Protein AF-A0A9E1ZV40-F1 (afdb_monomer_lite)

Sequence (180 aa):
MAENSFGKFLGELINRKRKSLGLTQLQLAEDAYGNSNKVRRISELENGIVANPYPKTIDPIIVTLGISEEELSECAVLSASKPDASLDRAYREAKHLIEEIAKQFEHSHPDASLNEFDEFLRSKASEWLELKKRISELDSIEGTVVELHTSANDALADGDFDQVDALLLQAEELQQEKR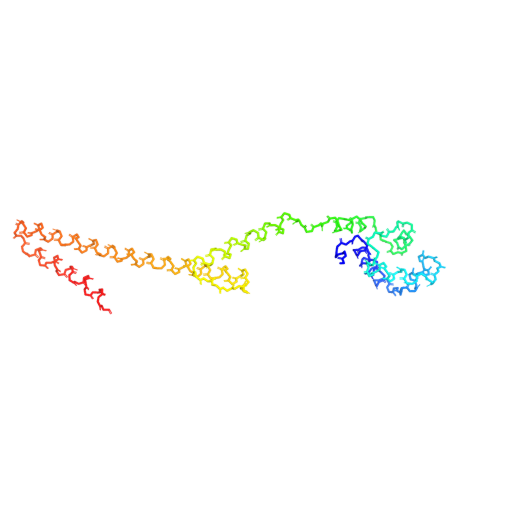T

Radius of gyration: 38.31 Å; chains: 1; bounding box: 73×32×99 Å

Secondary structure (DSSP, 8-state):
--TT-HHHHHHHHHHHHHHHTT--HHHHHHHHHS-GGGHHHHHHHHTT-SSS--HHHHHHHHHHHT--HHHHHHHHHHHH----HHHHHHHHHHHHHHHHHHHHTT---TT--HHHHHHHHHHHHHHHHHHHHHHHHHHHHHHHHHHHHHHHHHHHHHT-HHHHHHHHHHHHHHHHHTT-

pLDDT: mean 79.87, std 8.88, range [41.03, 92.38]

Foldseek 3Di:
DLPQALLQLQLCVLVVLCVVVVHDLQRLCCQLPVDSVCSVVNVCSNNSVPRDDDCVVCVSSCVSSVPDPVSSVVSVVRSVPDPPVVVVVVVVVVVVVLVVVCVVVVNPDPPDDPVNSVVVVVVVVVVVVVVVVVVVVVVVLVVLLVVLVVVLVVCVVVVNVVSNVVSVVVSVVSVVVVVD

Structure (mmCIF, N/CA/C/O backbone):
data_AF-A0A9E1ZV40-F1
#
_entry.id   AF-A0A9E1ZV40-F1
#
loop_
_atom_site.group_PDB
_atom_site.id
_atom_site.type_symbol
_atom_site.label_atom_id
_atom_site.label_alt_id
_atom_site.label_comp_id
_atom_site.label_asym_id
_atom_site.label_entity_id
_atom_site.label_seq_id
_atom_site.pdbx_PDB_ins_code
_atom_site.Cartn_x
_atom_site.Cartn_y
_atom_site.Cartn_z
_atom_site.occupancy
_atom_site.B_iso_or_equiv
_atom_site.auth_seq_id
_atom_site.auth_comp_id
_atom_site.auth_asym_id
_atom_site.auth_atom_id
_atom_site.pdbx_PDB_model_num
ATOM 1 N N . MET A 1 1 ? 7.138 12.626 -20.217 1.00 41.03 1 MET A N 1
ATOM 2 C CA . MET A 1 1 ? 8.100 11.736 -20.904 1.00 41.03 1 MET A CA 1
ATOM 3 C C . MET A 1 1 ? 7.441 10.372 -21.022 1.00 41.03 1 MET A C 1
ATOM 5 O O . MET A 1 1 ? 6.717 10.018 -20.104 1.00 41.03 1 MET A O 1
ATOM 9 N N . ALA A 1 2 ? 7.570 9.664 -22.145 1.00 44.91 2 ALA A N 1
ATOM 10 C CA . ALA A 1 2 ? 6.935 8.353 -22.309 1.00 44.91 2 ALA A CA 1
ATOM 11 C C . ALA A 1 2 ? 7.685 7.321 -21.448 1.00 44.91 2 ALA A C 1
ATOM 13 O O . ALA A 1 2 ? 8.642 6.708 -21.913 1.00 44.91 2 ALA A O 1
ATOM 14 N N . GLU A 1 3 ? 7.308 7.207 -20.171 1.00 57.09 3 GLU A N 1
ATOM 15 C CA . GLU A 1 3 ? 8.077 6.473 -19.156 1.00 57.09 3 GLU A CA 1
ATOM 16 C C . GLU A 1 3 ? 8.239 4.980 -19.463 1.00 57.09 3 GLU A C 1
ATOM 18 O O . GLU A 1 3 ? 9.267 4.425 -19.085 1.00 57.09 3 GLU A O 1
ATOM 23 N N . ASN A 1 4 ? 7.326 4.379 -20.237 1.00 68.69 4 ASN A N 1
ATOM 24 C CA . ASN A 1 4 ? 7.334 2.961 -20.617 1.00 68.69 4 ASN A CA 1
ATOM 25 C C . ASN A 1 4 ? 7.066 2.785 -22.127 1.00 68.69 4 ASN A C 1
ATOM 27 O O . ASN A 1 4 ? 6.038 2.248 -22.527 1.00 68.69 4 ASN A O 1
ATOM 31 N N . SER A 1 5 ? 7.945 3.302 -22.991 1.00 79.12 5 SER A N 1
ATOM 32 C CA . SER A 1 5 ? 7.832 3.095 -24.447 1.00 79.12 5 SER A CA 1
ATOM 33 C C . SER A 1 5 ? 8.674 1.913 -24.928 1.00 79.12 5 SER A C 1
ATOM 35 O O . SER A 1 5 ? 9.698 1.588 -24.327 1.00 79.12 5 SER A O 1
ATOM 37 N N . PHE A 1 6 ? 8.276 1.299 -26.047 1.00 82.75 6 PHE A N 1
ATOM 38 C CA . PHE A 1 6 ? 9.027 0.212 -26.688 1.00 82.75 6 PHE A CA 1
ATOM 39 C C . PHE A 1 6 ? 10.486 0.601 -26.944 1.00 82.75 6 PHE A C 1
ATOM 41 O O . PHE A 1 6 ? 11.398 -0.161 -26.640 1.00 82.75 6 PHE A O 1
ATOM 48 N N . GLY A 1 7 ? 10.718 1.828 -27.412 1.00 83.12 7 GLY A N 1
ATOM 49 C CA . GLY A 1 7 ? 12.062 2.345 -27.639 1.00 83.12 7 GLY A CA 1
ATOM 50 C C . GLY A 1 7 ? 12.926 2.460 -26.384 1.00 83.12 7 GLY A C 1
ATOM 51 O O . GLY A 1 7 ? 14.139 2.321 -26.490 1.00 83.12 7 GLY A O 1
ATOM 52 N N . LYS A 1 8 ? 12.335 2.650 -25.196 1.00 84.81 8 LYS A N 1
ATOM 53 C CA . LYS A 1 8 ? 13.079 2.654 -23.928 1.00 84.81 8 LYS A CA 1
ATOM 54 C C . LYS A 1 8 ? 13.539 1.247 -23.550 1.00 84.81 8 LYS A C 1
ATOM 56 O O . LYS A 1 8 ? 14.726 1.053 -23.310 1.00 84.81 8 LYS A O 1
ATOM 61 N N . PHE A 1 9 ? 12.636 0.265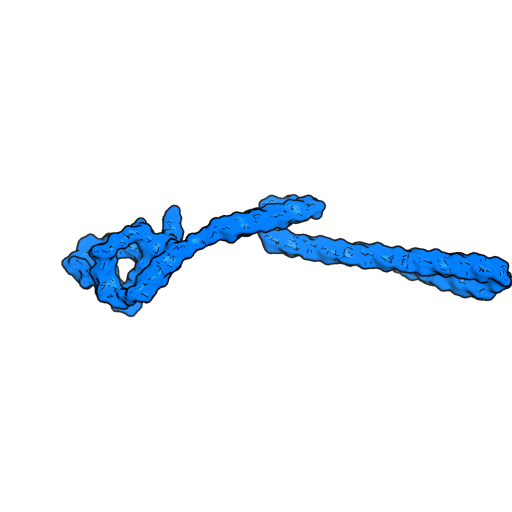 -23.576 1.00 84.38 9 PHE A N 1
ATOM 62 C CA . PHE A 1 9 ? 12.985 -1.132 -23.288 1.00 84.38 9 PHE A CA 1
ATOM 63 C C . PHE A 1 9 ? 13.985 -1.695 -24.304 1.00 84.38 9 PHE A C 1
ATOM 65 O O . PHE A 1 9 ? 14.976 -2.318 -23.922 1.00 84.38 9 PHE A O 1
ATOM 72 N N . LEU A 1 10 ? 13.786 -1.395 -25.591 1.00 87.31 10 LEU A N 1
ATOM 73 C CA . LEU A 1 10 ? 14.727 -1.764 -26.643 1.00 87.31 10 LEU A CA 1
ATOM 74 C C . LEU A 1 10 ? 16.087 -1.070 -26.455 1.00 87.31 10 LEU A C 1
ATOM 76 O O . LEU A 1 10 ? 17.128 -1.704 -26.600 1.00 87.31 10 LEU A O 1
ATOM 80 N N . GLY A 1 11 ? 16.093 0.214 -26.094 1.00 88.31 11 GLY A N 1
ATOM 81 C CA . GLY A 1 11 ? 17.307 0.974 -25.797 1.00 88.31 11 GLY A CA 1
ATOM 82 C C . GLY A 1 11 ? 18.119 0.393 -24.643 1.00 88.31 11 GLY A C 1
ATOM 83 O O . GLY A 1 11 ? 19.336 0.221 -24.751 1.00 88.31 11 GLY A O 1
ATOM 84 N N . GLU A 1 12 ? 17.443 0.025 -23.557 1.00 89.62 12 GLU A N 1
ATOM 85 C CA . GLU A 1 12 ? 18.056 -0.636 -22.406 1.00 89.62 12 GLU A CA 1
ATOM 86 C C . GLU A 1 12 ? 18.640 -2.002 -22.783 1.00 89.62 12 GLU A C 1
ATOM 88 O O . GLU A 1 12 ? 19.756 -2.324 -22.365 1.00 89.62 12 GLU A O 1
ATOM 93 N N . LEU A 1 13 ? 17.931 -2.789 -23.600 1.00 89.19 13 LEU A N 1
ATOM 94 C CA . LEU A 1 13 ? 18.412 -4.076 -24.104 1.00 89.19 13 LEU A CA 1
ATOM 95 C C . LEU A 1 13 ? 19.675 -3.913 -24.965 1.00 89.19 13 LEU A C 1
ATOM 97 O O . LEU A 1 13 ? 20.670 -4.601 -24.725 1.00 89.19 13 LEU A O 1
ATOM 101 N N . ILE A 1 14 ? 19.666 -2.960 -25.903 1.00 89.56 14 ILE A N 1
ATOM 102 C CA . ILE A 1 14 ? 20.812 -2.620 -26.764 1.00 89.56 14 ILE A CA 1
ATOM 103 C C . ILE A 1 14 ? 22.026 -2.238 -25.912 1.00 89.56 14 ILE A C 1
ATOM 105 O O . ILE A 1 14 ? 23.111 -2.785 -26.106 1.00 89.56 14 ILE A O 1
ATOM 109 N N . ASN A 1 15 ? 21.847 -1.355 -24.926 1.00 91.00 15 ASN A N 1
ATOM 110 C CA . ASN A 1 15 ? 22.924 -0.917 -24.035 1.00 91.00 15 ASN A CA 1
ATOM 111 C C . ASN A 1 15 ? 23.518 -2.097 -23.249 1.00 91.00 15 ASN A C 1
ATOM 113 O O . ASN A 1 15 ? 24.739 -2.250 -23.160 1.00 91.00 15 ASN A O 1
ATOM 117 N N . ARG A 1 16 ? 22.659 -2.972 -22.715 1.00 89.88 16 ARG A N 1
ATOM 118 C CA . ARG A 1 16 ? 23.069 -4.150 -21.940 1.00 89.88 16 ARG A CA 1
ATOM 119 C C . ARG A 1 16 ? 23.876 -5.129 -22.794 1.00 89.88 16 ARG A C 1
ATOM 121 O O . ARG A 1 16 ? 24.971 -5.518 -22.389 1.00 89.88 16 ARG A O 1
ATOM 128 N N . LYS A 1 17 ? 23.382 -5.467 -23.989 1.00 88.81 17 LYS A N 1
ATOM 129 C CA . LYS A 1 17 ? 24.054 -6.370 -24.941 1.00 88.81 17 LYS A CA 1
ATOM 130 C C . LYS A 1 17 ? 25.371 -5.776 -25.429 1.00 88.81 17 LYS A C 1
ATOM 132 O O . LYS A 1 17 ? 26.404 -6.439 -25.347 1.00 88.81 17 LYS A O 1
ATOM 137 N N . ARG A 1 18 ? 25.384 -4.499 -25.818 1.00 92.38 18 ARG A N 1
ATOM 138 C CA . ARG A 1 18 ? 26.606 -3.795 -26.225 1.00 92.38 18 ARG A CA 1
ATOM 139 C C . ARG A 1 18 ? 27.673 -3.836 -25.127 1.00 92.38 18 ARG A C 1
ATOM 141 O O . ARG A 1 18 ? 28.819 -4.179 -25.406 1.00 92.38 18 ARG A O 1
ATOM 148 N N . LYS A 1 19 ? 27.302 -3.525 -23.879 1.00 90.56 19 LYS A N 1
ATOM 149 C CA . LYS A 1 19 ? 28.218 -3.596 -22.728 1.00 90.56 19 LYS A CA 1
ATOM 150 C C . LYS A 1 19 ? 28.714 -5.015 -22.465 1.00 90.56 19 LYS A C 1
ATOM 152 O O . LYS A 1 19 ? 29.893 -5.177 -22.173 1.00 90.56 19 LYS A O 1
ATOM 157 N N . SER A 1 20 ? 27.855 -6.027 -22.601 1.00 88.88 20 SER A N 1
ATOM 158 C CA . SER A 1 20 ? 28.251 -7.431 -22.419 1.00 88.88 20 SER A CA 1
ATOM 159 C C . SER A 1 20 ? 29.268 -7.909 -23.460 1.00 88.88 20 SER A C 1
ATOM 161 O O . SER A 1 20 ? 30.144 -8.701 -23.135 1.00 88.88 20 SER A O 1
ATOM 163 N N . LEU A 1 21 ? 29.202 -7.367 -24.679 1.00 86.88 21 LEU A N 1
ATOM 164 C CA . LEU A 1 21 ? 30.157 -7.627 -25.758 1.00 86.88 21 LEU A CA 1
ATOM 165 C C . LEU A 1 21 ? 31.400 -6.718 -25.696 1.00 86.88 21 LEU A C 1
ATOM 167 O O . LEU A 1 21 ? 32.285 -6.835 -26.536 1.00 86.88 21 LEU A O 1
ATOM 171 N N . GLY A 1 22 ? 31.476 -5.797 -24.725 1.00 88.81 22 GLY A N 1
ATOM 172 C CA . GLY A 1 22 ? 32.594 -4.859 -24.577 1.00 88.81 22 GLY A CA 1
ATOM 173 C C . GLY A 1 22 ? 32.681 -3.791 -25.674 1.00 88.81 22 GLY A C 1
ATOM 174 O O . GLY A 1 22 ? 33.715 -3.142 -25.815 1.00 88.81 22 GLY A O 1
ATOM 175 N N . LEU A 1 23 ? 31.612 -3.591 -26.447 1.00 89.69 23 LEU A N 1
ATOM 176 C CA . LEU A 1 23 ? 31.600 -2.685 -27.591 1.00 89.69 23 LEU A CA 1
ATOM 177 C C . LEU A 1 23 ? 31.363 -1.232 -27.157 1.00 89.69 23 LEU A C 1
ATOM 179 O O . LEU A 1 23 ? 30.530 -0.920 -26.296 1.00 89.69 23 LEU A O 1
ATOM 183 N N . THR A 1 24 ? 32.054 -0.299 -27.801 1.00 90.88 24 THR A N 1
ATOM 184 C CA . THR A 1 24 ? 31.741 1.133 -27.695 1.00 90.88 24 THR A CA 1
ATOM 185 C C . THR A 1 24 ? 30.569 1.502 -28.609 1.00 90.88 24 THR A C 1
ATOM 187 O O . THR A 1 24 ? 30.252 0.789 -29.559 1.00 90.88 24 THR A O 1
ATOM 190 N N . GLN A 1 25 ? 29.905 2.635 -28.349 1.00 88.88 25 GLN A N 1
ATOM 191 C CA . GLN A 1 25 ? 28.847 3.132 -29.245 1.00 88.88 25 GLN A CA 1
ATOM 192 C C . GLN A 1 25 ? 29.378 3.434 -30.658 1.00 88.88 25 GLN A C 1
ATOM 194 O O . GLN A 1 25 ? 28.627 3.343 -31.622 1.00 88.88 25 GLN A O 1
ATOM 199 N N . LEU A 1 26 ? 30.664 3.780 -30.782 1.00 90.25 26 LEU A N 1
ATOM 200 C CA . LEU A 1 26 ? 31.322 4.004 -32.068 1.00 90.25 26 LEU A CA 1
ATOM 201 C C . LEU A 1 26 ? 31.522 2.698 -32.835 1.00 90.25 26 LEU A C 1
ATOM 203 O O . LEU A 1 26 ? 31.116 2.622 -33.988 1.00 90.25 26 LEU A O 1
ATOM 207 N N . GLN A 1 27 ? 32.034 1.663 -32.171 1.00 87.56 27 GLN A N 1
ATOM 208 C CA . GLN A 1 27 ? 32.183 0.336 -32.775 1.00 87.56 27 GLN A CA 1
ATOM 209 C C . GLN A 1 27 ? 30.832 -0.245 -33.185 1.00 87.56 27 GLN A C 1
ATOM 211 O O . GLN A 1 27 ? 30.679 -0.674 -34.316 1.00 87.56 27 GLN A O 1
ATOM 216 N N . LEU A 1 28 ? 29.803 -0.139 -32.337 1.00 89.06 28 LEU A N 1
ATOM 217 C CA . LEU A 1 28 ? 28.462 -0.587 -32.718 1.00 89.06 28 LEU A CA 1
ATOM 218 C C . LEU A 1 28 ? 27.903 0.197 -33.924 1.00 89.06 28 LEU A C 1
ATO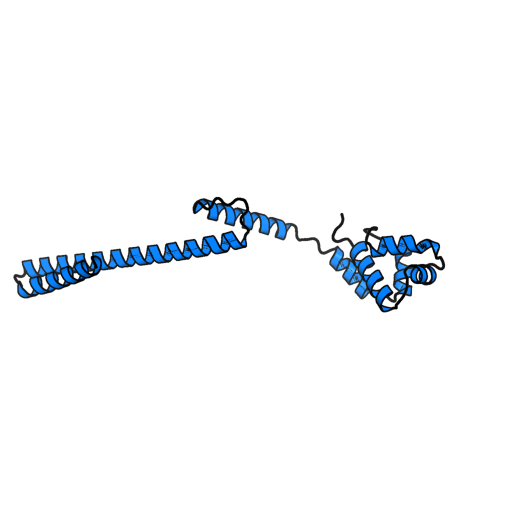M 220 O O . LEU A 1 28 ? 27.169 -0.368 -34.729 1.00 89.06 28 LEU A O 1
ATOM 224 N N . ALA A 1 29 ? 28.236 1.486 -34.083 1.00 89.31 29 ALA A N 1
ATOM 225 C CA . ALA A 1 29 ? 27.818 2.268 -35.253 1.00 89.31 29 ALA A CA 1
ATOM 226 C C . ALA A 1 29 ? 28.507 1.800 -36.540 1.00 89.31 29 ALA A C 1
ATOM 228 O O . ALA A 1 29 ? 27.875 1.745 -37.598 1.00 89.31 29 ALA A O 1
ATOM 229 N N . GLU A 1 30 ? 29.792 1.478 -36.448 1.00 90.00 30 GLU A N 1
ATOM 230 C CA . GLU A 1 30 ? 30.582 0.942 -37.553 1.00 90.00 30 GLU A CA 1
ATOM 231 C C . GLU A 1 30 ? 30.128 -0.475 -37.917 1.00 90.00 30 GLU A C 1
ATOM 233 O O . GLU A 1 30 ? 29.845 -0.730 -39.083 1.00 90.00 30 GLU A O 1
ATOM 238 N N . ASP A 1 31 ? 29.932 -1.347 -36.931 1.00 87.44 31 ASP A N 1
ATOM 239 C CA . ASP A 1 31 ? 29.552 -2.746 -37.138 1.00 87.44 31 ASP A CA 1
ATOM 240 C C . ASP A 1 31 ? 28.108 -2.899 -37.639 1.00 87.44 31 ASP A C 1
ATOM 242 O O . ASP A 1 31 ? 27.830 -3.758 -38.473 1.00 87.44 31 ASP A O 1
ATOM 246 N N . ALA A 1 32 ? 27.175 -2.066 -37.159 1.00 87.75 32 ALA A N 1
ATOM 247 C CA . ALA A 1 32 ? 25.766 -2.151 -37.551 1.00 87.75 32 ALA A CA 1
ATOM 248 C C . ALA A 1 32 ? 25.441 -1.368 -38.831 1.00 87.75 32 ALA A C 1
ATOM 250 O O . ALA A 1 32 ? 24.611 -1.799 -39.625 1.00 87.75 32 ALA A O 1
ATOM 251 N N . TYR A 1 33 ? 26.056 -0.201 -39.050 1.00 86.81 33 TYR A N 1
ATOM 252 C CA . TYR A 1 33 ? 25.690 0.684 -40.167 1.00 86.81 33 TYR A CA 1
ATOM 253 C C . TYR A 1 33 ? 26.813 0.925 -41.176 1.00 86.81 33 TYR A C 1
ATOM 255 O O . TYR A 1 33 ? 26.587 1.638 -42.157 1.00 86.81 33 TYR A O 1
ATOM 263 N N . GLY A 1 34 ? 28.025 0.421 -40.932 1.00 85.56 34 GLY A N 1
ATOM 264 C CA . GLY A 1 34 ? 29.206 0.755 -41.733 1.00 85.56 34 GLY A CA 1
ATOM 265 C C . GLY A 1 34 ? 29.564 2.243 -41.681 1.00 85.56 34 GLY A C 1
ATOM 266 O O . GLY A 1 34 ? 30.224 2.747 -42.588 1.00 85.56 34 GLY A O 1
ATOM 267 N N . ASN A 1 35 ? 29.063 2.989 -40.686 1.00 85.94 35 ASN A N 1
ATOM 268 C CA . ASN A 1 35 ? 29.179 4.445 -40.648 1.00 85.94 35 ASN A CA 1
ATOM 269 C C . ASN A 1 35 ? 29.266 4.981 -39.214 1.00 85.94 35 ASN A C 1
ATOM 271 O O . ASN A 1 35 ? 28.264 5.081 -38.499 1.00 85.94 35 ASN A O 1
ATOM 275 N N . SER A 1 36 ? 30.458 5.444 -38.842 1.00 84.69 36 SER A N 1
ATOM 276 C CA . SER A 1 36 ? 30.760 6.039 -37.537 1.00 84.69 36 SER A CA 1
ATOM 277 C C . SER A 1 36 ? 29.953 7.306 -37.227 1.00 84.69 36 SER A C 1
ATOM 279 O O . SER A 1 36 ? 29.726 7.628 -36.063 1.00 84.69 36 SER A O 1
ATOM 281 N N . ASN A 1 37 ? 29.385 7.992 -38.225 1.00 85.12 37 ASN A N 1
ATOM 282 C CA . ASN A 1 37 ? 28.526 9.161 -37.990 1.00 85.12 37 ASN A CA 1
ATOM 283 C C . ASN A 1 37 ? 27.178 8.808 -37.326 1.00 85.12 37 ASN A C 1
ATOM 285 O O . ASN A 1 37 ? 26.413 9.701 -36.955 1.00 85.12 37 ASN A O 1
ATOM 289 N N . LYS A 1 38 ? 26.853 7.516 -37.168 1.00 85.31 38 LYS A N 1
ATOM 290 C CA . LYS A 1 38 ? 25.616 7.044 -36.525 1.00 85.31 38 LYS A CA 1
ATOM 291 C C . LYS A 1 38 ? 25.729 6.857 -35.007 1.00 85.31 38 LYS A C 1
ATOM 293 O O . LYS A 1 38 ? 24.732 6.492 -34.390 1.00 85.31 38 LYS A O 1
ATOM 298 N N . VAL A 1 39 ? 26.856 7.201 -34.373 1.00 88.50 39 VAL A N 1
ATOM 299 C CA . VAL A 1 39 ? 27.025 7.134 -32.900 1.00 88.50 39 VAL A CA 1
ATOM 300 C C . VAL A 1 39 ? 25.902 7.864 -32.156 1.00 88.50 39 VAL A C 1
ATOM 302 O O . VAL A 1 39 ? 25.313 7.326 -31.219 1.00 88.50 39 VAL A O 1
ATOM 305 N N . ARG A 1 40 ? 25.541 9.075 -32.607 1.00 88.25 40 ARG A N 1
ATOM 306 C CA . ARG A 1 40 ? 24.447 9.855 -32.004 1.00 88.25 40 ARG A CA 1
ATOM 307 C C . ARG A 1 40 ? 23.122 9.092 -32.026 1.00 88.25 40 ARG A C 1
ATOM 309 O O . ARG A 1 40 ? 22.380 9.134 -31.053 1.00 88.25 40 ARG A O 1
ATOM 316 N N . ARG A 1 41 ? 22.847 8.368 -33.112 1.00 86.31 41 ARG A N 1
ATOM 317 C CA . ARG A 1 41 ? 21.624 7.576 -33.273 1.00 86.31 41 ARG A CA 1
ATOM 318 C C . ARG A 1 41 ? 21.576 6.415 -32.284 1.00 86.31 41 ARG A C 1
ATOM 320 O O . ARG A 1 41 ? 20.519 6.152 -31.730 1.00 86.31 41 ARG A O 1
ATOM 327 N N . ILE A 1 42 ? 22.708 5.755 -32.043 1.00 87.44 42 ILE A N 1
ATOM 328 C CA . ILE A 1 42 ? 22.810 4.703 -31.024 1.00 87.44 42 ILE A CA 1
ATOM 329 C C . ILE A 1 42 ? 22.542 5.284 -29.642 1.00 87.44 42 ILE A C 1
ATOM 331 O O . ILE A 1 42 ? 21.736 4.731 -28.909 1.00 87.44 42 ILE A O 1
ATOM 335 N N . SER A 1 43 ? 23.132 6.434 -29.318 1.00 88.94 43 SER A N 1
ATOM 336 C CA . SER A 1 43 ? 22.854 7.120 -28.053 1.00 88.94 43 SER A CA 1
ATOM 337 C C . SER A 1 43 ? 21.370 7.496 -27.904 1.00 88.94 43 SER A C 1
ATOM 339 O O . SER A 1 43 ? 20.780 7.284 -26.849 1.00 88.94 43 SER A O 1
ATOM 341 N N . GLU A 1 44 ? 20.722 7.995 -28.960 1.00 88.25 44 GLU A N 1
ATOM 342 C CA . GLU A 1 44 ? 19.282 8.303 -28.949 1.00 88.25 44 GLU A CA 1
ATOM 343 C C . GLU A 1 44 ? 18.409 7.060 -28.719 1.00 88.25 44 GLU A C 1
ATOM 345 O O . GLU A 1 44 ? 17.398 7.143 -28.019 1.00 88.25 44 GLU A O 1
ATOM 350 N N . LEU A 1 45 ? 18.802 5.916 -29.286 1.00 87.56 45 LEU A N 1
ATOM 351 C CA . LEU A 1 45 ? 18.123 4.637 -29.082 1.00 87.56 45 LEU A CA 1
ATOM 352 C C . LEU A 1 45 ? 18.356 4.103 -27.666 1.00 87.56 45 LEU A C 1
ATOM 354 O O . LEU A 1 45 ? 17.387 3.784 -26.993 1.00 87.56 45 LEU A O 1
ATOM 358 N N . GLU A 1 46 ? 19.601 4.071 -27.183 1.00 88.69 46 GLU A N 1
ATOM 359 C CA . GLU A 1 46 ? 19.951 3.578 -25.840 1.00 88.69 46 GLU A CA 1
ATOM 360 C C . GLU A 1 46 ? 19.284 4.373 -24.718 1.00 88.69 46 GLU A C 1
ATOM 362 O O . GLU A 1 46 ? 18.923 3.806 -23.691 1.00 88.69 46 GLU A O 1
ATOM 367 N N . ASN A 1 47 ? 19.101 5.677 -24.918 1.00 86.19 47 ASN A N 1
ATOM 368 C CA . ASN A 1 47 ? 18.423 6.547 -23.959 1.00 86.19 47 ASN A CA 1
ATOM 369 C C . ASN A 1 47 ? 16.892 6.545 -24.121 1.00 86.19 47 ASN A C 1
ATOM 371 O O . ASN A 1 47 ? 16.206 7.287 -23.419 1.00 86.19 47 ASN A O 1
ATOM 375 N N . GLY A 1 48 ? 16.340 5.768 -25.060 1.00 83.31 48 GLY A N 1
ATOM 376 C CA . GLY A 1 48 ? 14.898 5.690 -25.288 1.00 83.31 48 GLY A CA 1
ATOM 377 C C . GLY A 1 48 ? 14.266 7.002 -25.764 1.00 83.31 48 GLY A C 1
ATOM 378 O O . GLY A 1 48 ? 13.070 7.209 -25.565 1.00 83.31 48 GLY A O 1
ATOM 379 N N . ILE A 1 49 ? 15.043 7.901 -26.386 1.00 83.88 49 ILE A N 1
ATOM 380 C CA . ILE A 1 49 ? 14.544 9.192 -26.902 1.00 83.88 49 ILE A CA 1
ATOM 381 C C . ILE A 1 49 ? 13.521 8.950 -28.020 1.00 83.88 49 ILE A C 1
ATOM 383 O O . ILE A 1 49 ? 12.540 9.680 -28.162 1.00 83.88 49 ILE A O 1
ATOM 387 N N . VAL A 1 50 ? 13.737 7.901 -28.816 1.00 83.38 50 VAL A N 1
ATOM 388 C CA . VAL A 1 50 ? 12.828 7.491 -29.887 1.00 83.38 50 VAL A CA 1
ATOM 389 C C . VAL A 1 50 ? 11.826 6.484 -29.332 1.00 83.38 50 VAL A C 1
ATOM 391 O O . VAL A 1 50 ? 12.167 5.325 -29.156 1.00 83.38 50 VAL A O 1
ATOM 394 N N . ALA A 1 51 ? 10.580 6.906 -29.105 1.00 77.62 51 ALA A N 1
ATOM 395 C CA . ALA A 1 51 ? 9.553 6.060 -28.483 1.00 77.62 51 ALA A CA 1
ATOM 396 C C . ALA A 1 51 ? 9.186 4.800 -29.297 1.00 77.62 51 ALA A C 1
ATOM 398 O O . ALA A 1 51 ? 8.899 3.754 -28.717 1.00 77.62 51 ALA A O 1
ATOM 399 N N . ASN A 1 52 ? 9.196 4.896 -30.631 1.00 80.88 52 ASN A N 1
ATOM 400 C CA . ASN A 1 52 ? 8.945 3.774 -31.538 1.00 80.88 52 ASN A CA 1
ATOM 401 C C . ASN A 1 52 ? 9.949 3.806 -32.706 1.00 80.88 52 ASN A C 1
ATOM 403 O O . ASN A 1 52 ? 9.704 4.478 -33.715 1.00 80.88 52 ASN A O 1
ATOM 407 N N . PRO A 1 53 ? 11.131 3.192 -32.551 1.00 82.00 53 PRO A N 1
ATOM 408 C CA . PRO A 1 53 ? 12.156 3.213 -33.580 1.00 82.00 53 PRO A CA 1
ATOM 409 C C . PRO A 1 53 ? 11.759 2.349 -34.782 1.00 82.00 53 PRO A C 1
ATOM 411 O O . PRO A 1 53 ? 11.212 1.261 -34.648 1.00 82.00 53 PRO A O 1
ATOM 414 N N . TYR A 1 54 ? 12.027 2.861 -35.984 1.00 81.75 54 TYR A N 1
ATOM 415 C CA . TYR A 1 54 ? 11.596 2.217 -37.224 1.00 81.75 54 TYR A CA 1
ATOM 416 C C . TYR A 1 54 ? 12.375 0.911 -37.477 1.00 81.75 54 TYR A C 1
ATOM 418 O O . TYR A 1 54 ? 13.603 0.959 -37.355 1.00 81.75 54 TYR A O 1
ATOM 426 N N . PRO A 1 55 ? 11.730 -0.194 -37.917 1.00 80.25 55 PRO A N 1
ATOM 427 C CA . PRO A 1 55 ? 12.364 -1.504 -38.128 1.00 80.25 55 PRO A CA 1
ATOM 428 C C . PRO A 1 55 ? 13.681 -1.428 -38.900 1.00 80.25 55 PRO A C 1
ATOM 430 O O . PRO A 1 55 ? 14.729 -1.749 -38.364 1.00 80.25 55 PRO A O 1
ATOM 433 N N . LYS A 1 56 ? 13.696 -0.763 -40.064 1.00 81.75 56 LYS A N 1
ATOM 434 C CA . LYS A 1 56 ? 14.924 -0.603 -40.872 1.00 81.75 56 LYS A CA 1
ATOM 435 C C . LYS A 1 56 ? 16.095 0.079 -40.152 1.00 81.75 56 LYS A C 1
ATOM 437 O O . LYS A 1 56 ? 17.227 0.001 -40.614 1.00 81.75 56 LYS A O 1
ATOM 442 N N . THR A 1 57 ? 15.821 0.841 -39.093 1.00 81.31 57 THR A N 1
ATOM 443 C CA . THR A 1 57 ? 16.863 1.453 -38.258 1.00 81.31 57 THR A CA 1
ATOM 444 C C . THR A 1 57 ? 17.353 0.478 -37.192 1.00 81.31 57 THR A C 1
ATOM 446 O O . THR A 1 57 ? 18.531 0.485 -36.878 1.00 81.31 57 THR A O 1
ATOM 449 N N . ILE A 1 58 ? 16.484 -0.348 -36.620 1.00 83.94 58 ILE A N 1
ATOM 450 C CA . ILE A 1 58 ? 16.850 -1.258 -35.529 1.00 83.94 58 ILE A CA 1
ATOM 451 C C . ILE A 1 58 ? 17.356 -2.607 -36.034 1.00 83.94 58 ILE A C 1
ATOM 453 O O . ILE A 1 58 ? 18.226 -3.173 -35.383 1.00 83.94 58 ILE A O 1
ATOM 457 N N . ASP A 1 59 ? 16.904 -3.074 -37.201 1.00 85.44 59 ASP A N 1
ATOM 458 C CA . ASP A 1 59 ? 17.285 -4.366 -37.785 1.00 85.44 59 ASP A CA 1
ATOM 459 C C . ASP A 1 59 ? 18.810 -4.547 -37.871 1.00 85.44 59 ASP A C 1
ATOM 461 O O . ASP A 1 59 ? 19.297 -5.588 -37.431 1.00 85.44 59 ASP A O 1
ATOM 465 N N . PRO A 1 60 ? 19.610 -3.556 -38.326 1.00 87.88 60 PRO A N 1
ATOM 466 C CA . PRO A 1 60 ? 21.061 -3.721 -38.359 1.00 87.88 60 PRO A CA 1
ATOM 467 C C . PRO A 1 60 ? 21.668 -3.879 -36.958 1.00 87.88 60 PRO A C 1
ATOM 469 O O . PRO A 1 60 ? 22.566 -4.687 -36.765 1.00 87.88 60 PRO A O 1
ATOM 472 N N . ILE A 1 61 ? 21.141 -3.168 -35.955 1.00 86.69 61 ILE A N 1
ATOM 473 C CA . ILE A 1 61 ? 21.604 -3.280 -34.562 1.00 86.69 61 ILE A CA 1
ATOM 474 C C . ILE A 1 61 ? 21.206 -4.635 -33.961 1.00 86.69 61 ILE A C 1
ATOM 476 O O . ILE A 1 61 ? 22.007 -5.246 -33.258 1.00 86.69 61 ILE A O 1
ATOM 480 N N . ILE A 1 62 ? 19.986 -5.102 -34.237 1.00 87.44 62 ILE A N 1
ATOM 481 C CA . ILE A 1 62 ? 19.461 -6.397 -33.783 1.00 87.44 62 ILE A CA 1
ATOM 482 C C . ILE A 1 62 ? 20.343 -7.529 -34.309 1.00 87.44 62 ILE A C 1
ATOM 484 O O . ILE A 1 62 ? 20.766 -8.381 -33.530 1.00 87.44 62 ILE A O 1
ATOM 488 N N . VAL A 1 63 ? 20.681 -7.489 -35.602 1.00 88.50 63 VAL A N 1
ATOM 489 C CA . VAL A 1 63 ? 21.557 -8.476 -36.244 1.00 88.50 63 VAL A CA 1
ATOM 490 C C . VAL A 1 63 ? 22.966 -8.430 -35.649 1.00 88.50 63 VAL A C 1
ATOM 492 O O . VAL A 1 63 ? 23.490 -9.473 -35.266 1.00 88.50 63 VAL A O 1
ATOM 495 N N . THR A 1 64 ? 23.569 -7.245 -35.510 1.00 88.12 64 THR A N 1
ATOM 496 C CA . THR A 1 64 ? 24.929 -7.098 -34.959 1.00 88.12 64 THR A CA 1
ATOM 497 C C . THR A 1 64 ? 25.031 -7.539 -33.499 1.00 88.12 64 THR A C 1
ATOM 499 O O . THR A 1 64 ? 26.034 -8.129 -33.105 1.00 88.12 64 THR A O 1
ATOM 502 N N . LEU A 1 65 ? 24.009 -7.272 -32.682 1.00 87.06 65 LEU A N 1
ATOM 503 C CA . LEU A 1 65 ? 23.990 -7.648 -31.264 1.00 87.06 65 LEU A CA 1
ATOM 504 C C . LEU A 1 65 ? 23.430 -9.054 -31.009 1.00 87.06 65 LEU A C 1
ATOM 506 O O . LEU A 1 65 ? 23.429 -9.492 -29.856 1.00 87.06 65 LEU A O 1
ATOM 510 N N . GLY A 1 66 ? 22.952 -9.748 -32.047 1.00 87.00 66 GLY A N 1
ATOM 511 C CA . GLY A 1 66 ? 22.324 -11.063 -31.923 1.00 87.00 66 GLY A CA 1
ATOM 512 C C . GLY A 1 66 ? 21.114 -11.049 -30.988 1.00 87.00 66 GLY A C 1
ATOM 513 O O . GLY A 1 66 ? 20.959 -11.960 -30.176 1.00 87.00 66 GLY A O 1
ATOM 514 N N . ILE A 1 67 ? 20.308 -9.984 -31.040 1.00 87.81 67 ILE A N 1
ATOM 515 C CA . ILE A 1 67 ? 19.072 -9.888 -30.258 1.00 87.81 67 ILE A CA 1
ATOM 516 C C . ILE A 1 67 ? 18.055 -10.847 -30.872 1.00 87.81 67 ILE A C 1
ATOM 518 O O . ILE A 1 67 ? 17.799 -10.786 -32.077 1.00 87.81 67 ILE A O 1
ATOM 522 N N . SER A 1 68 ? 17.499 -11.738 -30.056 1.00 85.19 68 SER A N 1
ATOM 523 C CA . SER A 1 68 ? 16.547 -12.734 -30.541 1.00 85.19 68 SER A CA 1
ATOM 524 C C . SER A 1 68 ? 15.141 -12.150 -30.708 1.00 85.19 68 SER A C 1
ATOM 526 O O . SER A 1 68 ? 14.810 -11.085 -30.176 1.00 85.19 68 SER A O 1
ATOM 528 N N . GLU A 1 69 ? 14.296 -12.846 -31.469 1.00 79.31 69 GLU A N 1
ATOM 529 C CA . GLU A 1 69 ? 12.901 -12.442 -31.666 1.00 79.31 69 GLU A CA 1
ATOM 530 C C . GLU A 1 69 ? 12.111 -12.511 -30.348 1.00 79.31 69 GLU A C 1
ATOM 532 O O . GLU A 1 69 ? 11.256 -11.661 -30.092 1.00 79.31 69 GLU A O 1
ATOM 537 N N . GLU A 1 70 ? 12.465 -13.442 -29.456 1.00 79.12 70 GLU A N 1
ATOM 538 C CA . GLU A 1 70 ? 11.894 -13.545 -28.113 1.00 79.12 70 GLU A CA 1
ATOM 539 C C . GLU A 1 70 ? 12.211 -12.298 -27.276 1.00 79.12 70 GLU A C 1
ATOM 541 O O . GLU A 1 70 ? 11.293 -11.685 -26.733 1.00 79.12 70 GLU A O 1
ATOM 546 N N . GLU A 1 71 ? 13.469 -11.847 -27.244 1.00 81.81 71 GLU A N 1
ATOM 547 C CA . GLU A 1 71 ? 13.884 -10.648 -26.494 1.00 81.81 71 GLU A CA 1
ATOM 548 C C . GLU A 1 71 ? 13.192 -9.368 -27.014 1.00 81.81 71 GLU A C 1
ATOM 550 O O . GLU A 1 71 ? 12.841 -8.464 -26.247 1.00 81.81 71 GLU A O 1
ATOM 555 N N . LEU A 1 72 ? 12.947 -9.291 -28.326 1.00 81.81 72 LEU A N 1
ATOM 556 C CA . LEU A 1 72 ? 12.162 -8.224 -28.955 1.00 81.81 72 LEU A CA 1
ATOM 557 C C . LEU A 1 72 ? 10.683 -8.287 -28.569 1.00 81.81 72 LEU A C 1
ATOM 559 O O . LEU A 1 72 ? 10.077 -7.250 -28.275 1.00 81.81 72 LEU A O 1
ATOM 563 N N . SER A 1 73 ? 10.108 -9.488 -28.551 1.00 77.81 73 SER A N 1
ATOM 564 C CA . SER A 1 73 ? 8.721 -9.707 -28.145 1.00 77.81 73 SER A CA 1
ATOM 565 C C . SER A 1 73 ? 8.499 -9.339 -26.674 1.00 77.81 73 SER A C 1
ATOM 567 O O . SER A 1 73 ? 7.507 -8.687 -26.352 1.00 77.81 73 SER A O 1
ATOM 569 N N . GLU A 1 74 ? 9.461 -9.631 -25.795 1.00 78.25 74 GLU A N 1
ATOM 570 C CA . GLU A 1 74 ? 9.434 -9.229 -24.386 1.00 78.25 74 GLU A CA 1
ATOM 571 C C . GLU A 1 74 ? 9.432 -7.706 -24.238 1.00 78.25 74 GLU A C 1
ATOM 573 O O . GLU A 1 74 ? 8.635 -7.156 -23.477 1.00 78.25 74 GLU A O 1
ATOM 578 N N . CYS A 1 75 ? 10.253 -6.999 -25.021 1.00 77.44 75 CYS A N 1
ATOM 579 C CA . CYS A 1 75 ? 10.244 -5.535 -25.045 1.00 77.44 75 CYS A CA 1
ATOM 580 C C . CYS A 1 75 ? 8.884 -4.981 -25.499 1.00 77.44 75 CYS A C 1
ATOM 582 O O . CYS A 1 75 ? 8.409 -3.979 -24.957 1.00 77.44 75 CYS A O 1
ATOM 584 N N . ALA A 1 76 ? 8.235 -5.633 -26.469 1.00 74.81 76 ALA A N 1
ATOM 585 C CA . ALA A 1 76 ? 6.904 -5.255 -26.935 1.00 74.81 76 ALA A CA 1
ATOM 586 C C . ALA A 1 76 ? 5.834 -5.493 -25.857 1.00 74.81 76 ALA A C 1
ATOM 588 O O . ALA A 1 76 ? 5.032 -4.594 -25.596 1.00 74.81 76 ALA A O 1
ATOM 589 N N . VAL A 1 77 ? 5.869 -6.638 -25.169 1.00 73.75 77 VAL A N 1
ATOM 590 C CA . VAL A 1 77 ? 4.964 -6.964 -24.054 1.00 73.75 77 VAL A CA 1
ATOM 591 C C . VAL A 1 77 ? 5.134 -5.976 -22.899 1.00 73.75 77 VAL A C 1
ATOM 593 O O . VAL A 1 77 ? 4.150 -5.400 -22.438 1.00 73.75 77 VAL A O 1
ATOM 596 N N . LEU A 1 78 ? 6.370 -5.695 -22.480 1.00 70.19 78 LEU A N 1
ATOM 597 C CA . LEU A 1 78 ? 6.667 -4.733 -21.413 1.00 70.19 78 LEU A CA 1
ATOM 598 C C . LEU A 1 78 ? 6.234 -3.307 -21.774 1.00 70.19 78 LEU A C 1
ATOM 600 O O . LEU A 1 78 ? 5.748 -2.574 -20.917 1.00 70.19 78 LEU A O 1
ATOM 604 N N . SER A 1 79 ? 6.350 -2.920 -23.047 1.00 67.50 79 SER A N 1
ATOM 605 C CA . SER A 1 79 ? 5.852 -1.626 -23.527 1.00 67.50 79 SER A CA 1
ATOM 606 C C . SER A 1 79 ? 4.325 -1.544 -23.620 1.00 67.50 79 SER A C 1
ATOM 608 O O . SER A 1 79 ? 3.756 -0.455 -23.543 1.00 67.50 79 SER A O 1
ATOM 610 N N . ALA A 1 80 ? 3.657 -2.688 -23.783 1.00 63.22 80 ALA A N 1
ATOM 611 C CA . ALA A 1 80 ? 2.203 -2.794 -23.816 1.00 63.22 80 ALA A CA 1
ATOM 612 C C . ALA A 1 80 ? 1.587 -2.860 -22.409 1.00 63.22 80 ALA A C 1
ATOM 614 O O . ALA A 1 80 ? 0.406 -2.535 -22.257 1.00 63.22 80 ALA A O 1
ATOM 615 N N . SER A 1 81 ? 2.377 -3.212 -21.388 1.00 58.31 81 SER A N 1
ATOM 616 C CA . SER A 1 81 ? 2.016 -3.109 -19.972 1.00 58.31 81 SER A CA 1
ATOM 617 C C . SER A 1 81 ? 1.834 -1.644 -19.573 1.00 58.31 81 SER A C 1
ATOM 619 O O . SER A 1 81 ? 2.728 -0.979 -19.048 1.00 58.31 81 SER A O 1
ATOM 621 N N . LYS A 1 82 ? 0.643 -1.112 -19.841 1.00 57.69 82 LYS A N 1
ATOM 622 C CA . LYS A 1 82 ? 0.187 0.136 -19.234 1.00 57.69 82 LYS A CA 1
ATOM 623 C C . LYS A 1 82 ? -0.016 -0.105 -17.734 1.00 57.69 82 LYS A C 1
ATOM 625 O O . LYS A 1 82 ? -0.521 -1.172 -17.383 1.00 57.69 82 LYS A O 1
ATOM 630 N N . PRO A 1 83 ? 0.305 0.862 -16.854 1.00 58.38 83 PRO A N 1
ATOM 631 C CA . PRO A 1 83 ? -0.294 0.863 -15.526 1.00 58.38 83 PRO A CA 1
ATOM 632 C C . PRO A 1 83 ? -1.808 0.799 -15.732 1.00 58.38 83 PRO A C 1
ATOM 634 O O . PRO A 1 83 ? -2.373 1.606 -16.478 1.00 58.38 83 PRO A O 1
ATOM 637 N N . ASP A 1 84 ? -2.436 -0.246 -15.201 1.00 61.97 84 ASP A N 1
ATOM 638 C CA . ASP A 1 84 ? -3.862 -0.458 -15.380 1.00 61.97 84 ASP A CA 1
ATOM 639 C C . ASP A 1 84 ? -4.589 0.739 -14.763 1.00 61.97 84 ASP A C 1
ATOM 641 O O . ASP A 1 84 ? -4.573 0.945 -13.550 1.00 61.97 84 ASP A O 1
ATOM 645 N N . ALA A 1 85 ? -5.215 1.554 -15.612 1.00 63.03 85 ALA A N 1
ATOM 646 C CA . ALA A 1 85 ? -5.975 2.714 -15.169 1.00 63.03 85 ALA A CA 1
ATOM 647 C C . ALA A 1 85 ? -7.101 2.312 -14.198 1.00 63.03 85 ALA A C 1
ATOM 649 O O . ALA A 1 85 ? -7.536 3.132 -13.389 1.00 63.03 85 ALA A O 1
ATOM 650 N N . SER A 1 86 ? -7.550 1.051 -14.252 1.00 68.44 86 SER A N 1
ATOM 651 C CA . SER A 1 86 ? -8.471 0.470 -13.280 1.00 68.44 86 SER A CA 1
ATOM 652 C C . SER A 1 86 ? -7.827 0.301 -11.902 1.00 68.44 86 SER A C 1
ATOM 654 O O . SER A 1 86 ? -8.466 0.628 -10.906 1.00 68.44 86 SER A O 1
ATOM 656 N N . LEU A 1 87 ? -6.570 -0.151 -11.821 1.00 70.38 87 LEU A N 1
ATOM 657 C CA . LEU A 1 87 ? -5.834 -0.273 -10.554 1.00 70.38 87 LEU A CA 1
ATOM 658 C C . LEU A 1 87 ? -5.542 1.098 -9.943 1.00 70.38 87 LEU A C 1
ATOM 660 O O . LEU A 1 87 ? -5.781 1.293 -8.754 1.00 70.38 87 LEU A O 1
ATOM 664 N N . ASP A 1 88 ? -5.111 2.068 -10.750 1.00 73.19 88 ASP A N 1
ATOM 665 C CA . ASP A 1 88 ? -4.880 3.443 -10.286 1.00 73.19 88 ASP A CA 1
ATOM 666 C C . ASP A 1 88 ? -6.164 4.084 -9.751 1.00 73.19 88 ASP A C 1
ATOM 668 O O . ASP A 1 88 ? -6.158 4.778 -8.729 1.00 73.19 88 ASP A O 1
ATOM 672 N N . ARG A 1 89 ? -7.290 3.844 -10.432 1.00 74.12 89 ARG A N 1
ATOM 673 C CA . ARG A 1 89 ? -8.599 4.313 -9.985 1.00 74.12 89 ARG A CA 1
ATOM 674 C C . ARG A 1 89 ? -9.022 3.629 -8.687 1.00 74.12 89 ARG A C 1
ATOM 676 O O . ARG A 1 89 ? -9.389 4.330 -7.748 1.00 74.12 89 ARG A O 1
ATOM 683 N N . ALA A 1 90 ? -8.917 2.303 -8.612 1.00 76.69 90 ALA A N 1
ATOM 684 C CA . ALA A 1 90 ? -9.247 1.536 -7.414 1.00 76.69 90 ALA A CA 1
ATOM 685 C C . ALA A 1 90 ? -8.395 1.967 -6.211 1.00 76.69 90 ALA A C 1
ATOM 687 O O . ALA A 1 90 ? -8.914 2.120 -5.109 1.00 76.69 90 ALA A O 1
ATOM 688 N N . TYR A 1 91 ? -7.107 2.243 -6.424 1.00 79.06 91 TYR A N 1
ATOM 689 C CA . TYR A 1 91 ? -6.213 2.737 -5.383 1.00 79.06 91 TYR A CA 1
ATOM 690 C C . TYR A 1 91 ? -6.629 4.122 -4.868 1.00 79.06 91 TYR A C 1
ATOM 692 O O . TYR A 1 91 ? -6.671 4.343 -3.659 1.00 79.06 91 TYR A O 1
ATOM 700 N N . ARG A 1 92 ? -6.990 5.055 -5.761 1.00 80.25 92 ARG A N 1
ATOM 701 C CA . ARG A 1 92 ? -7.492 6.384 -5.362 1.00 80.25 92 ARG A CA 1
ATOM 702 C C . ARG A 1 92 ? -8.818 6.299 -4.611 1.00 80.25 92 ARG A C 1
ATOM 704 O O . ARG A 1 92 ? -8.987 6.998 -3.617 1.00 80.25 92 ARG A O 1
ATOM 711 N N . GLU A 1 93 ? -9.735 5.453 -5.074 1.00 81.19 93 GLU A N 1
ATOM 712 C CA . GLU A 1 93 ? -11.025 5.222 -4.415 1.00 81.19 93 GLU A CA 1
ATOM 713 C C . GLU A 1 93 ? -10.827 4.617 -3.016 1.00 81.19 93 GLU A C 1
ATOM 715 O O . GLU A 1 93 ? -11.397 5.117 -2.047 1.00 81.19 93 GLU A O 1
ATOM 720 N N . ALA A 1 94 ? -9.952 3.617 -2.877 1.00 79.06 94 ALA A N 1
ATOM 721 C CA . ALA A 1 94 ? -9.612 3.020 -1.587 1.00 79.06 94 ALA A CA 1
ATOM 722 C C . ALA A 1 94 ? -8.947 4.025 -0.632 1.00 79.06 94 ALA A C 1
ATOM 724 O O . ALA A 1 94 ? -9.330 4.104 0.534 1.00 79.06 94 ALA A O 1
ATOM 725 N N . LYS A 1 95 ? -8.001 4.837 -1.124 1.00 80.31 95 LYS A N 1
ATOM 726 C CA . LYS A 1 95 ? -7.355 5.897 -0.333 1.00 80.31 95 LYS A CA 1
ATOM 727 C C . LYS A 1 95 ? -8.377 6.897 0.201 1.00 80.31 95 LYS A C 1
ATOM 729 O O . LYS A 1 95 ? -8.364 7.196 1.388 1.00 80.31 95 LYS A O 1
ATOM 734 N N . HIS A 1 96 ? -9.292 7.354 -0.652 1.00 82.25 96 HIS A N 1
ATOM 735 C CA . HIS A 1 96 ? -10.345 8.283 -0.249 1.00 82.25 96 HIS A CA 1
ATOM 736 C C . HIS A 1 96 ? -11.280 7.670 0.805 1.00 82.25 96 HIS A C 1
ATOM 738 O O . HIS A 1 96 ? -11.632 8.333 1.773 1.00 82.25 96 HIS A O 1
ATOM 744 N N . LEU A 1 97 ? -11.676 6.401 0.651 1.00 82.06 97 LEU A N 1
ATOM 745 C CA . LEU A 1 97 ? -12.501 5.709 1.649 1.00 82.06 97 LEU A CA 1
ATOM 746 C C . LEU A 1 97 ? -11.803 5.626 3.012 1.00 82.06 97 LEU A C 1
ATOM 748 O O . LEU A 1 97 ? -12.428 5.892 4.035 1.00 82.06 97 LEU A O 1
ATOM 752 N N . ILE A 1 98 ? -10.514 5.288 3.026 1.00 79.69 98 ILE A N 1
ATOM 753 C CA . ILE A 1 98 ? -9.719 5.188 4.255 1.00 79.69 98 ILE A CA 1
ATOM 754 C C . ILE A 1 98 ? -9.566 6.561 4.924 1.00 79.69 98 ILE A C 1
ATOM 756 O O . ILE A 1 98 ? -9.756 6.670 6.135 1.00 79.69 98 ILE A O 1
ATOM 760 N N . GLU A 1 99 ? -9.301 7.615 4.149 1.00 77.00 99 GLU A N 1
ATOM 761 C CA . GLU A 1 99 ? -9.239 8.994 4.653 1.00 77.00 99 GLU A CA 1
ATOM 762 C C . GLU A 1 99 ? -10.574 9.447 5.263 1.00 77.00 99 GLU A C 1
ATOM 764 O O . GLU A 1 99 ? -10.590 10.053 6.333 1.00 77.00 99 GLU A O 1
ATOM 769 N N . GLU A 1 100 ? -11.706 9.135 4.625 1.00 81.19 100 GLU A N 1
ATOM 770 C CA . GLU A 1 100 ? -13.032 9.478 5.152 1.00 81.19 100 GLU A CA 1
ATOM 771 C C . GLU A 1 100 ? -13.345 8.747 6.462 1.00 81.19 100 GLU A C 1
ATOM 773 O O . GLU A 1 100 ? -13.861 9.360 7.397 1.00 81.19 100 GLU A O 1
ATOM 778 N N . ILE A 1 101 ? -12.987 7.464 6.577 1.00 78.88 101 ILE A N 1
ATOM 779 C CA . ILE A 1 101 ? -13.139 6.718 7.835 1.00 78.88 101 ILE A CA 1
ATOM 780 C C . ILE A 1 101 ? -12.244 7.329 8.920 1.00 78.88 101 ILE A C 1
ATOM 782 O O . ILE A 1 101 ? -12.695 7.533 10.044 1.00 78.88 101 ILE A O 1
ATOM 786 N N . ALA A 1 102 ? -11.000 7.688 8.600 1.00 77.12 102 ALA A N 1
ATOM 787 C CA . ALA A 1 102 ? -10.100 8.323 9.559 1.00 77.12 102 ALA A CA 1
ATOM 788 C C . ALA A 1 102 ? -10.636 9.676 10.063 1.00 77.12 102 ALA A C 1
ATOM 790 O O . ALA A 1 102 ? -10.581 9.946 11.265 1.00 77.12 102 ALA A O 1
ATOM 791 N N . LYS A 1 103 ? -11.246 10.488 9.187 1.00 76.44 103 LYS A N 1
ATOM 792 C CA . LYS A 1 103 ? -11.921 11.738 9.582 1.00 76.44 103 LYS A CA 1
ATOM 793 C C . LYS A 1 103 ? -13.085 11.510 10.547 1.00 76.44 103 LYS A C 1
ATOM 795 O O . LYS A 1 103 ? -13.287 12.340 11.428 1.00 76.44 103 LYS A O 1
ATOM 800 N N . GLN A 1 104 ? -13.837 10.411 10.416 1.00 75.75 104 GLN A N 1
ATOM 801 C CA . GLN A 1 104 ? -14.918 10.077 11.361 1.00 75.75 104 GLN A CA 1
ATOM 802 C C . GLN A 1 104 ? -14.399 9.830 12.783 1.00 75.75 104 GLN A C 1
ATOM 804 O O . GLN A 1 104 ? -15.118 10.076 13.745 1.00 75.75 104 GLN A O 1
ATOM 809 N N . PHE A 1 105 ? -13.143 9.404 12.920 1.00 72.50 105 PHE A N 1
ATOM 810 C CA . PHE A 1 105 ? -12.439 9.281 14.199 1.00 72.50 105 PHE A CA 1
ATOM 811 C C . PHE A 1 105 ? -11.647 10.552 14.569 1.00 72.50 105 PHE A C 1
ATOM 813 O O . PHE A 1 105 ? -10.679 10.474 15.324 1.00 72.50 105 PHE A O 1
ATOM 820 N N . GLU A 1 106 ? -12.029 11.709 14.015 1.00 69.38 106 GLU A N 1
ATOM 821 C CA . GLU A 1 106 ? -11.407 13.030 14.214 1.00 69.38 106 GLU A CA 1
ATOM 822 C C . GLU A 1 106 ? -9.919 13.109 13.818 1.00 69.38 106 GLU A C 1
ATOM 824 O O . GLU A 1 106 ? -9.222 14.076 14.140 1.00 69.38 106 GLU A O 1
ATOM 829 N N . HIS A 1 107 ? -9.410 12.137 13.055 1.00 66.75 107 HIS A N 1
ATOM 830 C CA . HIS A 1 107 ? -8.033 12.156 12.578 1.00 66.75 107 HIS A CA 1
ATOM 831 C C . HIS A 1 107 ? -7.906 13.074 11.360 1.00 66.75 107 HIS A C 1
ATOM 833 O O . HIS A 1 107 ? -8.158 12.690 10.219 1.00 66.75 107 HIS A O 1
ATOM 839 N N . SER A 1 108 ? -7.524 14.322 11.617 1.00 59.75 108 SER A N 1
ATOM 840 C CA . SER A 1 108 ? -7.321 15.343 10.587 1.00 59.75 108 SER A CA 1
ATOM 841 C C . SER A 1 108 ? -5.833 15.514 10.296 1.00 59.75 108 SER A C 1
ATOM 843 O O . SER A 1 108 ? -5.233 16.512 10.687 1.00 59.75 108 SER A O 1
ATOM 845 N N . HIS A 1 109 ? -5.227 14.531 9.626 1.00 62.38 109 HIS A N 1
ATOM 846 C CA . HIS A 1 109 ? -3.838 14.618 9.172 1.00 62.38 109 HIS A CA 1
ATOM 847 C C . HIS A 1 109 ? -3.780 14.567 7.633 1.00 62.38 109 HIS A C 1
ATOM 849 O O . HIS A 1 109 ? -3.758 13.484 7.052 1.00 62.38 109 HIS A O 1
ATOM 855 N N . PRO A 1 110 ? -3.793 15.727 6.946 1.00 60.94 110 PRO A N 1
ATOM 856 C CA . PRO A 1 110 ? -3.874 15.788 5.482 1.00 60.94 110 PRO A CA 1
ATOM 857 C C . PRO A 1 110 ? -2.640 15.212 4.767 1.00 60.94 110 PRO A C 1
ATOM 859 O O . PRO A 1 110 ? -2.737 14.850 3.597 1.00 60.94 110 PRO A O 1
ATOM 862 N N . ASP A 1 111 ? -1.515 15.092 5.478 1.00 63.22 111 ASP A N 1
ATOM 863 C CA . ASP A 1 111 ? -0.247 14.572 4.954 1.00 63.22 111 ASP A CA 1
ATOM 864 C C . ASP A 1 111 ? 0.068 13.133 5.403 1.00 63.22 111 ASP A C 1
ATOM 866 O O . ASP A 1 111 ? 1.147 12.626 5.094 1.00 63.22 111 ASP A O 1
ATOM 870 N N . ALA A 1 112 ? -0.835 12.464 6.134 1.00 69.50 112 ALA A N 1
ATOM 871 C CA . ALA A 1 112 ? -0.597 11.087 6.561 1.00 69.50 112 ALA A CA 1
ATOM 872 C C . ALA A 1 112 ? -0.595 10.119 5.368 1.00 69.50 112 ALA A C 1
ATOM 874 O O . ALA A 1 112 ? -1.392 10.196 4.427 1.00 69.50 112 ALA A O 1
ATOM 875 N N . SER A 1 113 ? 0.338 9.181 5.413 1.00 75.56 113 SER A N 1
ATOM 876 C CA . SER A 1 113 ? 0.442 8.066 4.486 1.00 75.56 113 SER A CA 1
ATOM 877 C C . SER A 1 113 ? -0.647 7.018 4.746 1.00 75.56 113 SER A C 1
ATOM 879 O O . SER A 1 113 ? -1.207 6.909 5.834 1.00 75.56 113 SER A O 1
ATOM 881 N N . LEU A 1 114 ? -0.930 6.186 3.740 1.00 71.75 114 LEU A N 1
ATOM 882 C CA . LEU A 1 114 ? -1.896 5.083 3.851 1.00 71.75 114 LEU A CA 1
ATOM 883 C C . LEU A 1 114 ? -1.559 4.094 4.977 1.00 71.75 114 LEU A C 1
ATOM 885 O O . LEU A 1 114 ? -2.468 3.568 5.612 1.00 71.75 114 LEU A O 1
ATOM 889 N N . ASN A 1 115 ? -0.269 3.870 5.238 1.00 77.12 115 ASN A N 1
ATOM 890 C CA . ASN A 1 115 ? 0.174 2.999 6.326 1.00 77.12 115 ASN A CA 1
ATOM 891 C C . ASN A 1 115 ? -0.134 3.608 7.697 1.00 77.12 115 ASN A C 1
ATOM 893 O O . ASN A 1 115 ? -0.594 2.897 8.582 1.00 77.12 115 ASN A O 1
ATOM 897 N N . GLU A 1 116 ? 0.068 4.918 7.856 1.00 75.81 116 GLU A N 1
ATOM 898 C CA . GLU A 1 116 ? -0.266 5.623 9.099 1.00 75.81 116 GLU A CA 1
ATOM 899 C C . GLU A 1 116 ? -1.780 5.613 9.348 1.00 75.81 116 GLU A C 1
ATOM 901 O O . GLU A 1 116 ? -2.214 5.410 10.481 1.00 75.81 116 GLU A O 1
ATOM 906 N N . PHE A 1 117 ? -2.595 5.743 8.293 1.00 74.25 117 PHE A N 1
ATOM 907 C CA . PHE A 1 117 ? -4.044 5.578 8.410 1.00 74.25 117 PHE A CA 1
ATOM 908 C C . PHE A 1 117 ? -4.451 4.150 8.807 1.00 74.25 117 PHE A C 1
ATOM 910 O O . PHE A 1 117 ? -5.310 3.999 9.674 1.00 74.25 117 PHE A O 1
ATOM 917 N N . ASP A 1 118 ? -3.858 3.103 8.216 1.00 77.00 118 ASP A N 1
ATOM 918 C CA . ASP A 1 118 ? -4.158 1.709 8.594 1.00 77.00 118 ASP A CA 1
ATOM 919 C C . ASP A 1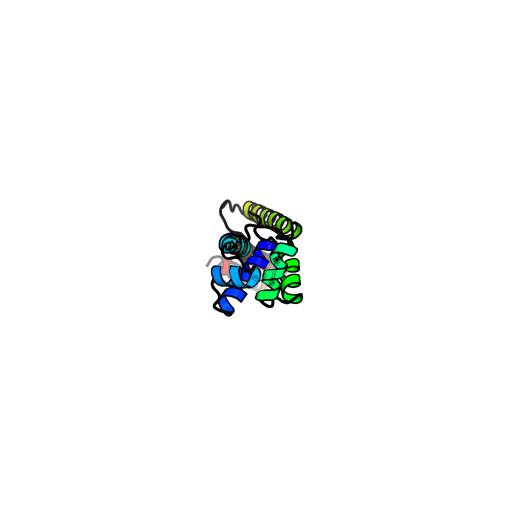 118 ? -3.776 1.430 10.055 1.00 77.00 118 ASP A C 1
ATOM 921 O O . ASP A 1 118 ? -4.574 0.873 10.811 1.00 77.00 118 ASP A O 1
ATOM 925 N N . GLU A 1 119 ? -2.595 1.876 10.487 1.00 83.81 119 GLU A N 1
ATOM 926 C CA . GLU A 1 119 ? -2.135 1.718 11.869 1.00 83.81 119 GLU A CA 1
ATOM 927 C C . GLU A 1 119 ? -3.052 2.451 12.858 1.00 83.81 119 GLU A C 1
ATOM 929 O O . GLU A 1 119 ? -3.497 1.864 13.850 1.00 83.81 119 GLU A O 1
ATOM 934 N N . PHE A 1 120 ? -3.427 3.697 12.549 1.00 80.31 120 PHE A N 1
ATOM 935 C CA . PHE A 1 120 ? -4.362 4.473 13.360 1.00 80.31 120 PHE A CA 1
ATOM 936 C C . PHE A 1 120 ? -5.731 3.789 13.474 1.00 80.31 120 PHE A C 1
ATOM 938 O O . PHE A 1 120 ? -6.255 3.627 14.580 1.00 80.31 120 PHE A O 1
ATOM 945 N N . LEU A 1 121 ? -6.307 3.342 12.352 1.00 81.75 121 LEU A N 1
ATOM 946 C CA . LEU A 1 121 ? -7.612 2.677 12.342 1.00 81.75 121 LEU A CA 1
ATOM 947 C C . LEU A 1 121 ? -7.584 1.347 13.106 1.00 81.75 121 LEU A C 1
ATOM 949 O O . LEU A 1 121 ? -8.538 1.032 13.819 1.00 81.75 121 LEU A O 1
ATOM 953 N N . ARG A 1 122 ? -6.486 0.586 13.031 1.00 84.81 122 ARG A N 1
ATOM 954 C CA . ARG A 1 122 ? -6.298 -0.643 13.822 1.00 84.81 122 ARG A CA 1
ATOM 955 C C . ARG A 1 122 ? -6.166 -0.364 15.316 1.00 84.81 122 ARG A C 1
ATOM 957 O O . ARG A 1 122 ? -6.760 -1.097 16.113 1.00 84.81 122 ARG A O 1
ATOM 964 N N . SER A 1 123 ? -5.442 0.688 15.701 1.00 84.00 123 SER A N 1
ATOM 965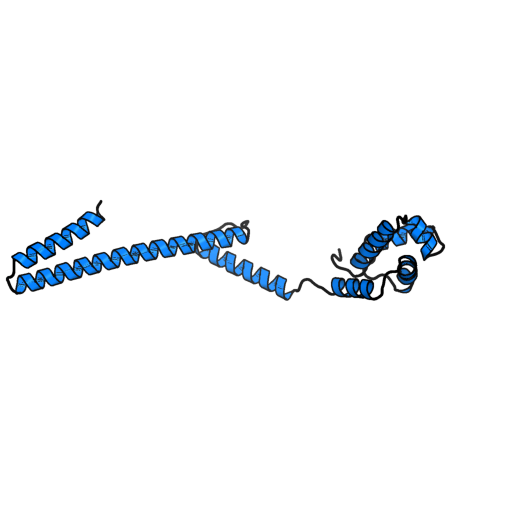 C CA . SER A 1 123 ? -5.366 1.131 17.100 1.00 84.00 123 SER A CA 1
ATOM 966 C C . SER A 1 123 ? -6.755 1.489 17.620 1.00 84.00 123 SER A C 1
ATOM 968 O O . SER A 1 123 ? -7.198 0.941 18.627 1.00 84.00 123 SER A O 1
ATOM 970 N N . LYS A 1 124 ? -7.506 2.311 16.876 1.00 79.06 124 LYS A N 1
ATOM 971 C CA . LYS A 1 124 ? -8.865 2.722 17.256 1.00 79.06 124 LYS A CA 1
ATOM 972 C C . LYS A 1 124 ? -9.850 1.56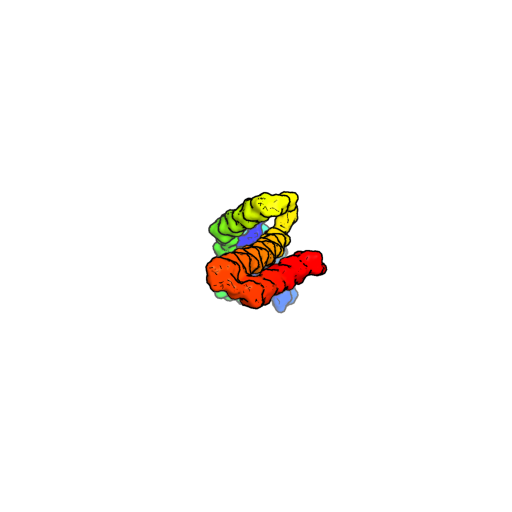1 17.331 1.00 79.06 124 LYS A C 1
ATOM 974 O O . LYS A 1 124 ? -10.664 1.519 18.251 1.00 79.06 124 LYS A O 1
ATOM 979 N N . ALA A 1 125 ? -9.763 0.593 16.421 1.00 80.06 125 ALA A N 1
ATOM 980 C CA . ALA A 1 125 ? -10.578 -0.618 16.486 1.00 80.06 125 ALA A CA 1
ATOM 981 C C . ALA A 1 125 ? -10.276 -1.452 17.745 1.00 80.06 125 ALA A C 1
ATOM 983 O O . ALA A 1 125 ? -11.194 -1.991 18.364 1.00 80.06 125 ALA A O 1
ATOM 984 N N . SER A 1 126 ? -9.004 -1.529 18.142 1.00 79.75 126 SER A N 1
ATOM 985 C CA . SER A 1 126 ? -8.577 -2.246 19.348 1.00 79.75 126 SER A CA 1
ATOM 986 C C . SER A 1 126 ? -9.051 -1.535 20.619 1.00 79.75 126 SER A C 1
ATOM 988 O O . SER A 1 126 ? -9.654 -2.173 21.480 1.00 79.75 126 SER A O 1
ATOM 990 N N . GLU A 1 127 ? -8.883 -0.211 20.690 1.00 84.38 127 GLU A N 1
ATOM 991 C CA . GLU A 1 127 ? -9.404 0.630 21.779 1.00 84.38 127 GLU A CA 1
ATOM 992 C C . GLU A 1 127 ? -10.927 0.480 21.924 1.00 84.38 127 GLU A C 1
ATOM 994 O O . GLU A 1 127 ? -11.444 0.323 23.030 1.00 84.38 127 GLU A O 1
ATOM 999 N N . TRP A 1 128 ? -11.665 0.478 20.810 1.00 82.88 128 TRP A N 1
ATOM 1000 C CA . TRP A 1 128 ? -13.116 0.295 20.832 1.00 82.88 128 TRP A CA 1
ATOM 1001 C C . TRP A 1 128 ? -13.523 -1.081 21.372 1.00 82.88 128 TRP A C 1
ATOM 1003 O O . TRP A 1 128 ? -14.471 -1.176 22.153 1.00 82.88 128 TRP A O 1
ATOM 1013 N N . LEU A 1 129 ? -12.811 -2.147 20.991 1.00 80.06 129 LEU A N 1
ATOM 1014 C CA . LEU A 1 129 ? -13.063 -3.493 21.510 1.00 80.06 129 LEU A CA 1
ATOM 1015 C C . LEU A 1 129 ? -12.790 -3.585 23.011 1.00 80.06 129 LEU A C 1
ATOM 1017 O O . LEU A 1 129 ? -13.581 -4.194 23.731 1.00 80.06 129 LEU A O 1
ATOM 1021 N N . GLU A 1 130 ? -11.711 -2.970 23.487 1.00 86.06 130 GLU A N 1
ATOM 1022 C CA . GLU A 1 130 ? -11.379 -2.926 24.911 1.00 86.06 130 GLU A CA 1
ATOM 1023 C C . GLU A 1 130 ? -12.443 -2.165 25.709 1.00 86.06 130 GLU A C 1
ATOM 1025 O O . GLU A 1 130 ? -12.949 -2.673 26.711 1.00 86.06 130 GLU A O 1
ATOM 1030 N N . LEU A 1 131 ? -12.863 -0.993 25.224 1.00 83.75 131 LEU A N 1
ATOM 1031 C CA . LEU A 1 131 ? -13.939 -0.220 25.844 1.00 83.75 131 LEU A CA 1
ATOM 1032 C C . LEU A 1 131 ? -15.258 -0.995 25.851 1.00 83.75 131 LEU A C 1
ATOM 1034 O O . LEU A 1 131 ? -15.936 -1.039 26.874 1.00 83.75 131 LEU A O 1
ATOM 1038 N N . LYS A 1 132 ? -15.608 -1.658 24.746 1.00 81.62 132 LYS A N 1
ATOM 1039 C CA . LYS A 1 132 ? -16.810 -2.495 24.669 1.00 81.62 132 LYS A CA 1
ATOM 1040 C C . LYS A 1 132 ? -16.748 -3.675 25.639 1.00 81.62 132 LYS A C 1
ATOM 1042 O O . LYS A 1 132 ? -17.754 -3.975 26.275 1.00 81.62 132 LYS A O 1
ATOM 1047 N N . LYS A 1 133 ? -15.585 -4.320 25.781 1.00 81.81 133 LYS A N 1
ATOM 1048 C CA . LYS A 1 133 ? -15.372 -5.387 26.768 1.00 81.81 133 LYS A CA 1
ATOM 1049 C C . LYS A 1 133 ? -15.585 -4.853 28.181 1.00 81.81 133 LYS A C 1
ATOM 1051 O O . LYS A 1 133 ? -16.368 -5.430 28.927 1.00 81.81 133 LYS A O 1
ATOM 1056 N N . ARG A 1 134 ? -14.985 -3.707 28.503 1.00 79.50 134 ARG A N 1
ATOM 1057 C CA . ARG A 1 134 ? -15.129 -3.060 29.810 1.00 79.50 134 ARG A CA 1
ATOM 1058 C C . ARG A 1 134 ? -16.577 -2.676 30.121 1.00 79.50 134 ARG A C 1
ATOM 1060 O O . ARG A 1 134 ? -17.018 -2.867 31.247 1.00 79.50 134 ARG A O 1
ATOM 1067 N N . ILE A 1 135 ? -17.326 -2.179 29.134 1.00 80.06 135 ILE A N 1
ATOM 1068 C CA . ILE A 1 135 ? -18.767 -1.917 29.281 1.00 80.06 135 ILE A CA 1
ATOM 1069 C C . ILE A 1 135 ? -19.514 -3.226 29.558 1.00 80.06 135 ILE A C 1
ATOM 1071 O O . ILE A 1 135 ? -20.259 -3.295 30.524 1.00 80.06 135 ILE A O 1
ATOM 1075 N N . SER A 1 136 ? -19.259 -4.288 28.786 1.00 75.81 136 SER A N 1
ATOM 1076 C CA . SER A 1 136 ? -19.938 -5.574 29.002 1.00 75.81 136 SER A CA 1
ATOM 1077 C C . SER A 1 136 ? -19.627 -6.211 30.361 1.00 75.81 136 SER A C 1
ATOM 1079 O O . SER A 1 136 ? -20.494 -6.838 30.959 1.00 75.81 136 SER A O 1
ATOM 1081 N N . GLU A 1 137 ? -18.405 -6.030 30.868 1.00 80.44 137 GLU A N 1
ATOM 1082 C CA . GLU A 1 137 ? -18.015 -6.483 32.204 1.00 80.44 137 GLU A CA 1
ATOM 1083 C C . GLU A 1 137 ? -18.790 -5.711 33.279 1.00 80.44 137 GLU A C 1
ATOM 1085 O O . GLU A 1 137 ? -19.365 -6.329 34.174 1.00 80.44 137 GLU A O 1
ATOM 1090 N N . LEU A 1 138 ? -18.893 -4.383 33.152 1.00 76.69 138 LEU A N 1
ATOM 1091 C CA . LEU A 1 138 ? -19.693 -3.556 34.060 1.00 76.69 138 LEU A CA 1
ATOM 1092 C C . LEU A 1 138 ? -21.175 -3.952 34.047 1.00 76.69 138 LEU A C 1
ATOM 1094 O O . LEU A 1 138 ? -21.747 -4.127 35.123 1.00 76.69 138 LEU A O 1
ATOM 1098 N N . ASP A 1 139 ? -21.756 -4.161 32.864 1.00 77.94 139 ASP A N 1
ATOM 1099 C CA . ASP A 1 139 ? -23.154 -4.583 32.712 1.00 77.94 139 ASP A CA 1
ATOM 1100 C C . ASP A 1 139 ? -23.395 -5.968 33.337 1.00 77.94 139 ASP A C 1
ATOM 1102 O O . ASP A 1 139 ? -24.411 -6.192 33.994 1.00 77.94 139 ASP A O 1
ATOM 1106 N N . SER A 1 140 ? -22.451 -6.905 33.180 1.00 76.94 140 SER A N 1
ATOM 1107 C CA . SER A 1 140 ? -22.566 -8.251 33.762 1.00 76.94 140 SER A CA 1
ATOM 1108 C C . SER A 1 140 ? -22.532 -8.241 35.295 1.00 76.94 140 SER A C 1
ATOM 1110 O O . SER A 1 140 ? -23.295 -8.959 35.944 1.00 76.94 140 SER A O 1
ATOM 1112 N N . ILE A 1 141 ? -21.689 -7.388 35.882 1.00 76.50 141 ILE A N 1
ATOM 1113 C CA . ILE A 1 141 ? -21.578 -7.231 37.336 1.00 76.50 141 ILE A CA 1
ATOM 1114 C C . ILE A 1 141 ? -22.839 -6.559 37.880 1.00 76.50 141 ILE A C 1
ATOM 1116 O O . ILE A 1 141 ? -23.379 -6.999 38.891 1.00 76.50 141 ILE A O 1
ATOM 1120 N N . GLU A 1 142 ? -23.342 -5.524 37.204 1.00 78.69 142 GLU A N 1
ATOM 1121 C CA . GLU A 1 142 ? -24.579 -4.851 37.601 1.00 78.69 142 GLU A CA 1
ATOM 1122 C C . GLU A 1 142 ? -25.783 -5.800 37.531 1.00 78.69 142 GLU A C 1
ATOM 1124 O O . GLU A 1 142 ? -26.569 -5.847 38.475 1.00 78.69 142 GLU A O 1
ATOM 1129 N N . GLY A 1 143 ? -25.868 -6.644 36.496 1.00 80.25 143 GLY A N 1
ATOM 1130 C CA . GLY A 1 143 ? -26.861 -7.719 36.418 1.00 80.25 143 GLY A CA 1
ATOM 1131 C C . GLY A 1 143 ? -26.764 -8.708 37.585 1.00 80.25 143 GLY A C 1
ATOM 1132 O O . GLY A 1 143 ? -27.770 -8.992 38.228 1.00 80.25 143 GLY A O 1
ATOM 1133 N N . THR A 1 144 ? -25.552 -9.153 37.927 1.00 80.12 144 THR A N 1
ATOM 1134 C CA . THR A 1 144 ? -25.320 -10.074 39.059 1.00 80.12 144 THR A CA 1
ATOM 1135 C C . THR A 1 144 ? -25.746 -9.450 40.395 1.00 80.12 144 THR A C 1
ATOM 1137 O O . THR A 1 144 ? -26.380 -10.101 41.221 1.00 80.12 144 THR A O 1
ATOM 1140 N N . VAL A 1 145 ? -25.463 -8.161 40.608 1.00 80.81 145 VAL A N 1
ATOM 1141 C CA . VAL A 1 145 ? -25.884 -7.433 41.819 1.00 80.81 145 VAL A CA 1
ATOM 1142 C C . VAL A 1 145 ? -27.409 -7.277 41.878 1.00 80.81 145 VAL A C 1
ATOM 1144 O O . VAL A 1 145 ? -27.999 -7.410 42.951 1.00 80.81 145 VAL A O 1
ATOM 1147 N N . VAL A 1 146 ? -28.071 -7.038 40.742 1.00 83.94 146 VAL A N 1
ATOM 1148 C CA . VAL A 1 146 ? -29.541 -6.989 40.661 1.00 83.94 146 VAL A CA 1
ATOM 1149 C C . VAL A 1 146 ? -30.163 -8.356 40.969 1.00 83.94 146 VAL A C 1
ATOM 1151 O O . VAL A 1 146 ? -31.160 -8.423 41.692 1.00 83.94 146 VAL A O 1
ATOM 1154 N N . GLU A 1 147 ? -29.572 -9.449 40.483 1.00 85.19 147 GLU A N 1
ATOM 1155 C CA . GLU A 1 147 ? -30.006 -10.818 40.796 1.00 85.19 147 GLU A CA 1
ATOM 1156 C C . GLU A 1 147 ? -29.853 -11.144 42.289 1.00 85.19 147 GLU A C 1
ATOM 1158 O O . GLU A 1 147 ? -30.782 -11.685 42.895 1.00 85.19 147 GLU A O 1
ATOM 1163 N N . LEU A 1 148 ? -28.732 -10.753 42.908 1.00 84.00 148 LEU A N 1
ATOM 1164 C CA . LEU A 1 148 ? -28.500 -10.921 44.347 1.00 84.00 148 LEU A CA 1
ATOM 1165 C C . LEU A 1 148 ? -29.501 -10.118 45.185 1.00 84.00 148 LEU A C 1
ATOM 1167 O O . LEU A 1 148 ? -30.066 -10.653 46.135 1.00 84.00 148 LEU A O 1
ATOM 1171 N N . HIS A 1 149 ? -29.798 -8.872 44.804 1.00 81.38 149 HIS A N 1
ATOM 1172 C CA . HIS A 1 149 ? -30.829 -8.072 45.473 1.00 81.38 149 HIS A CA 1
ATOM 1173 C C . HIS A 1 149 ? -32.235 -8.654 45.311 1.00 81.38 149 HIS A C 1
ATOM 1175 O O . HIS A 1 149 ? -33.028 -8.604 46.250 1.00 81.38 149 HIS A O 1
ATOM 1181 N N . THR A 1 150 ? -32.561 -9.197 44.138 1.00 86.56 150 THR A N 1
ATOM 1182 C CA . THR A 1 150 ? -33.862 -9.840 43.901 1.00 86.56 150 THR A CA 1
ATOM 1183 C C . THR A 1 150 ? -33.993 -11.092 44.763 1.00 86.56 150 THR A C 1
ATOM 1185 O O . THR A 1 150 ? -34.959 -11.219 45.507 1.00 86.56 150 THR A O 1
ATOM 1188 N N . SER A 1 151 ? -32.960 -11.938 44.775 1.00 83.06 151 SER A N 1
ATOM 1189 C CA . SER A 1 151 ? -32.912 -13.154 45.595 1.00 83.06 151 SER A CA 1
ATOM 1190 C C . SER A 1 151 ? -32.958 -12.845 47.095 1.00 83.06 151 SER A C 1
ATOM 1192 O O . SER A 1 151 ? -33.605 -13.561 47.852 1.00 83.06 151 SER A O 1
ATOM 1194 N N . ALA A 1 152 ? -32.314 -11.758 47.533 1.00 78.94 152 ALA A N 1
ATOM 1195 C CA . ALA A 1 152 ? -32.388 -11.299 48.917 1.00 78.94 152 ALA A CA 1
ATOM 1196 C C . ALA A 1 152 ? -33.800 -10.809 49.276 1.00 78.94 152 ALA A C 1
ATOM 1198 O O . ALA A 1 152 ? -34.280 -11.088 50.368 1.00 78.94 152 ALA A O 1
ATOM 1199 N N . ASN A 1 153 ? -34.501 -10.122 48.369 1.00 80.38 153 ASN A N 1
ATOM 1200 C CA . ASN A 1 153 ? -35.895 -9.730 48.600 1.00 80.38 153 ASN A CA 1
ATOM 1201 C C . ASN A 1 153 ? -36.843 -10.938 48.647 1.00 80.38 153 ASN A C 1
ATOM 1203 O O . ASN A 1 153 ? -37.764 -10.940 49.462 1.00 80.38 153 ASN A O 1
ATOM 1207 N N . ASP A 1 154 ? -36.605 -11.960 47.823 1.00 85.94 154 ASP A N 1
ATOM 1208 C CA . ASP A 1 154 ? -37.387 -13.200 47.838 1.00 85.94 154 ASP A CA 1
ATOM 1209 C C . ASP A 1 154 ? -37.160 -13.979 49.148 1.00 85.94 154 ASP A C 1
ATOM 1211 O O . ASP A 1 154 ? -38.120 -14.334 49.830 1.00 85.94 154 ASP A O 1
ATOM 1215 N N . ALA A 1 155 ? -35.904 -14.138 49.584 1.00 80.94 155 ALA A N 1
ATOM 1216 C CA . ALA A 1 155 ? -35.570 -14.763 50.870 1.00 80.94 155 ALA A CA 1
ATOM 1217 C C . ALA A 1 155 ? -36.125 -13.976 52.076 1.00 80.94 155 ALA A C 1
ATOM 1219 O O . ALA A 1 155 ? -36.588 -14.564 53.057 1.00 80.94 155 ALA A O 1
ATOM 1220 N N . LEU A 1 156 ? -36.153 -12.640 51.990 1.00 77.94 156 LEU A N 1
ATOM 1221 C CA . LEU A 1 156 ? -36.782 -11.775 52.991 1.00 77.94 156 LEU A CA 1
ATOM 1222 C C . LEU A 1 156 ? -38.302 -12.000 53.057 1.00 77.94 156 LEU A C 1
ATOM 1224 O O . LEU A 1 156 ? -38.873 -11.995 54.148 1.00 77.94 156 LEU A O 1
ATOM 1228 N N . ALA A 1 157 ? -38.961 -12.198 51.910 1.00 82.56 157 ALA A N 1
ATOM 1229 C CA . ALA A 1 157 ? -40.392 -12.490 51.843 1.00 82.56 157 ALA A CA 1
ATOM 1230 C C . ALA A 1 157 ? -40.735 -13.862 52.450 1.00 82.56 157 ALA A C 1
ATOM 1232 O O . ALA A 1 157 ? -41.787 -14.002 53.080 1.00 82.56 157 ALA A O 1
ATOM 1233 N N . ASP A 1 158 ? -39.825 -14.829 52.327 1.00 86.19 158 ASP A N 1
ATOM 1234 C CA . ASP A 1 158 ? -39.936 -16.167 52.917 1.00 86.19 158 ASP A CA 1
ATOM 1235 C C . ASP A 1 158 ? -39.513 -16.221 54.403 1.00 86.19 158 ASP A C 1
ATOM 1237 O O . ASP A 1 158 ? -39.776 -17.209 55.094 1.00 86.19 158 ASP A O 1
ATOM 1241 N N . GLY A 1 159 ? -38.928 -15.138 54.931 1.00 80.31 159 GLY A N 1
ATOM 1242 C CA . GLY A 1 159 ? -38.519 -15.000 56.333 1.00 80.31 159 GLY A CA 1
ATOM 1243 C C . GLY A 1 159 ? -37.178 -15.658 56.682 1.00 80.31 159 GLY A C 1
ATOM 1244 O O . GLY A 1 159 ? -36.895 -15.854 57.867 1.00 80.31 159 GLY A O 1
ATOM 1245 N N . ASP A 1 160 ? -36.358 -15.993 55.683 1.00 85.19 160 ASP A N 1
ATOM 1246 C CA . ASP A 1 160 ? -35.032 -16.593 55.859 1.00 85.19 160 ASP A CA 1
ATOM 1247 C C . ASP A 1 160 ? -33.947 -15.506 55.963 1.00 85.19 160 ASP A C 1
ATOM 1249 O O . ASP A 1 160 ? -33.287 -15.133 54.993 1.00 85.19 160 ASP A O 1
ATOM 1253 N N . PHE A 1 161 ? -33.788 -14.952 57.168 1.00 82.38 161 PHE A N 1
ATOM 1254 C CA . PHE A 1 161 ? -32.847 -13.856 57.428 1.00 82.38 161 PHE A CA 1
ATOM 1255 C C . PHE A 1 161 ? -31.372 -14.265 57.290 1.00 82.38 161 PHE A C 1
ATOM 1257 O O . PHE A 1 161 ? -30.559 -13.439 56.878 1.00 82.38 161 PHE A O 1
ATOM 1264 N N . ASP A 1 162 ? -31.032 -15.527 57.575 1.00 85.00 162 ASP A N 1
ATOM 1265 C CA . ASP A 1 162 ? -29.659 -16.029 57.433 1.00 85.00 162 ASP A CA 1
ATOM 1266 C C . ASP A 1 162 ? -29.240 -16.029 55.952 1.00 85.00 162 ASP A C 1
ATOM 1268 O O . ASP A 1 162 ? -28.110 -15.670 55.605 1.00 85.00 162 ASP A O 1
ATOM 1272 N N . GLN A 1 163 ? -30.168 -16.384 55.056 1.00 79.62 163 GLN A N 1
ATOM 1273 C CA . GLN A 1 163 ? -29.939 -16.340 53.615 1.00 79.62 163 GLN A CA 1
ATOM 1274 C C . GLN A 1 163 ? -29.856 -14.903 53.077 1.00 79.62 163 GLN A C 1
ATOM 1276 O O . GLN A 1 163 ? -29.035 -14.627 52.200 1.00 79.62 163 GLN A O 1
ATOM 1281 N N . VAL A 1 164 ? -30.656 -13.977 53.614 1.00 78.81 164 VAL A N 1
ATOM 1282 C CA . VAL A 1 164 ? -30.600 -12.549 53.254 1.00 78.81 164 VAL A CA 1
ATOM 1283 C C . VAL A 1 164 ? -29.236 -11.948 53.590 1.00 78.81 164 VAL A C 1
ATOM 1285 O O . VAL A 1 164 ? -28.626 -11.323 52.721 1.00 78.81 164 VAL A O 1
ATOM 1288 N N . ASP A 1 165 ? -28.726 -12.170 54.803 1.00 81.69 165 ASP A N 1
ATOM 1289 C CA . ASP A 1 165 ? -27.426 -11.636 55.226 1.00 81.69 165 ASP A CA 1
ATOM 1290 C C . ASP A 1 165 ? -26.281 -12.182 54.357 1.00 81.69 165 ASP A C 1
ATOM 1292 O O . ASP A 1 165 ? -25.392 -11.429 53.954 1.00 81.69 165 ASP A O 1
ATOM 1296 N N . ALA A 1 166 ? -26.325 -13.467 53.988 1.00 84.25 166 ALA A N 1
ATOM 1297 C CA . ALA A 1 166 ? -25.334 -14.067 53.096 1.00 84.25 166 ALA A CA 1
ATOM 1298 C C . ALA A 1 166 ? -25.360 -13.463 51.677 1.00 84.25 166 ALA A C 1
ATOM 1300 O O . ALA A 1 166 ? -24.304 -13.213 51.094 1.00 84.25 166 ALA A O 1
ATOM 1301 N N . LEU A 1 167 ? -26.551 -13.212 51.122 1.00 82.69 167 LEU A N 1
ATOM 1302 C CA . LEU A 1 167 ? -26.720 -12.627 49.786 1.00 82.69 167 LEU A CA 1
ATOM 1303 C C . LEU A 1 167 ? -26.325 -11.145 49.746 1.00 82.69 167 LEU A C 1
ATOM 1305 O O . LEU A 1 167 ? -25.711 -10.698 48.776 1.00 82.69 167 LEU A O 1
ATOM 1309 N N . LEU A 1 168 ? -26.633 -10.389 50.804 1.00 83.00 168 LEU A N 1
ATOM 1310 C CA . LEU A 1 168 ? -26.219 -8.992 50.932 1.00 83.00 168 LEU A CA 1
ATOM 1311 C C . LEU A 1 168 ? -24.703 -8.864 51.100 1.00 83.00 168 LEU A C 1
ATOM 1313 O O . LEU A 1 168 ? -24.103 -8.007 50.456 1.00 83.00 168 LEU A O 1
ATOM 1317 N N . LEU A 1 169 ? -24.070 -9.748 51.878 1.00 86.44 169 LEU A N 1
ATOM 1318 C CA . LEU A 1 169 ? -22.615 -9.763 52.040 1.00 86.44 169 LEU A CA 1
ATOM 1319 C C . LEU A 1 169 ? -21.897 -10.024 50.704 1.00 86.44 169 LEU A C 1
ATOM 1321 O O . LEU A 1 169 ? -20.946 -9.321 50.372 1.00 86.44 169 LEU A O 1
ATOM 1325 N N . GLN A 1 170 ? -22.404 -10.954 49.888 1.00 82.12 170 GLN A N 1
ATOM 1326 C CA . GLN A 1 170 ? -21.876 -11.202 48.538 1.00 82.12 170 GLN A CA 1
ATOM 1327 C C . GLN A 1 170 ? -22.051 -9.996 47.602 1.00 82.12 170 GLN A C 1
ATOM 1329 O O . GLN A 1 170 ? -21.152 -9.677 46.822 1.00 82.12 170 GLN A O 1
ATOM 1334 N N . ALA A 1 171 ? -23.189 -9.299 47.679 1.00 81.12 171 ALA A N 1
ATOM 1335 C CA . ALA A 1 171 ? -23.425 -8.090 46.891 1.00 81.12 171 ALA A CA 1
ATOM 1336 C C . ALA A 1 171 ? -22.501 -6.930 47.313 1.00 81.12 171 ALA A C 1
ATOM 1338 O O . ALA A 1 171 ? -22.011 -6.186 46.458 1.00 81.12 171 ALA A O 1
ATOM 1339 N N . GLU A 1 172 ? -22.233 -6.785 48.615 1.00 81.62 172 GLU A N 1
ATOM 1340 C CA . GLU A 1 172 ? -21.304 -5.788 49.154 1.00 81.62 172 GLU A CA 1
ATOM 1341 C C . GLU A 1 172 ? -19.851 -6.076 48.764 1.00 81.62 172 GLU A C 1
ATOM 1343 O O . GLU A 1 172 ? -19.151 -5.149 48.353 1.00 81.62 172 GLU A O 1
ATOM 1348 N N . GLU A 1 173 ? -19.401 -7.333 48.825 1.00 83.44 173 GLU A N 1
ATOM 1349 C CA . GLU A 1 173 ? -18.059 -7.736 48.379 1.00 83.44 173 GLU A CA 1
ATOM 1350 C C . GLU A 1 173 ? -17.846 -7.399 46.893 1.00 83.44 173 GLU A C 1
ATOM 1352 O O . GLU A 1 173 ? -16.878 -6.715 46.548 1.00 83.44 173 GLU A O 1
ATOM 1357 N N . LEU A 1 174 ? -18.807 -7.746 46.028 1.00 80.25 174 LEU A N 1
ATOM 1358 C CA . LEU A 1 174 ? -18.781 -7.407 44.597 1.00 80.25 174 LEU A CA 1
ATOM 1359 C C . LEU A 1 174 ? -18.748 -5.888 44.337 1.00 80.25 174 LEU A C 1
ATOM 1361 O O . LEU A 1 174 ? -18.101 -5.422 43.395 1.00 80.25 174 LEU A O 1
ATOM 1365 N N . GLN A 1 175 ? -19.422 -5.081 45.163 1.00 75.06 175 GLN A N 1
ATOM 1366 C CA . GLN A 1 175 ? -19.365 -3.617 45.057 1.00 75.06 175 GLN A CA 1
ATOM 1367 C C . GLN A 1 175 ? -18.070 -3.010 45.612 1.00 75.06 175 GLN A C 1
ATOM 1369 O O . GLN A 1 175 ? -17.626 -1.972 45.109 1.00 75.06 175 GLN A O 1
ATOM 1374 N N . GLN A 1 176 ? -17.465 -3.603 46.642 1.00 78.12 176 GLN A N 1
ATOM 1375 C CA . GLN A 1 176 ? -16.202 -3.126 47.210 1.00 78.12 176 GLN A CA 1
ATOM 1376 C C . GLN A 1 176 ? -15.020 -3.415 46.283 1.00 78.12 176 GLN A C 1
ATOM 1378 O O . GLN A 1 176 ? -14.190 -2.526 46.080 1.00 78.12 176 GLN A O 1
ATOM 1383 N N . GLU A 1 177 ? -14.991 -4.576 45.625 1.00 73.56 177 GLU A N 1
ATOM 1384 C CA . GLU A 1 177 ? -13.996 -4.878 44.584 1.00 73.56 177 GLU A CA 1
ATOM 1385 C C . GLU A 1 177 ? -14.028 -3.856 43.433 1.00 73.56 177 GLU A C 1
ATOM 1387 O O . GLU A 1 177 ? -12.992 -3.526 42.869 1.00 73.56 177 GLU A O 1
ATOM 1392 N N . LYS A 1 178 ? -15.189 -3.256 43.138 1.00 65.12 178 LYS A N 1
ATOM 1393 C CA . LYS A 1 178 ? -15.340 -2.191 42.128 1.00 65.12 178 LYS A CA 1
ATOM 1394 C C . LYS A 1 178 ? -14.737 -0.840 42.546 1.00 65.12 178 LYS A C 1
ATOM 1396 O O . LYS A 1 178 ? -14.480 0.006 41.687 1.00 65.12 178 LYS A O 1
ATOM 1401 N N . ARG A 1 179 ? -14.591 -0.582 43.851 1.00 59.66 179 ARG A N 1
ATOM 1402 C CA . ARG A 1 179 ? -14.124 0.706 44.403 1.00 59.66 179 ARG A CA 1
ATOM 1403 C C . ARG A 1 179 ? -12.618 0.769 44.660 1.00 59.66 179 ARG A C 1
ATOM 1405 O O . ARG A 1 179 ? -12.130 1.870 44.918 1.00 59.66 179 ARG A O 1
ATOM 1412 N N . THR A 1 180 ? -11.928 -0.368 44.622 1.00 46.56 180 THR A N 1
ATOM 1413 C CA . THR A 1 180 ? -10.500 -0.499 44.956 1.00 46.56 180 THR A CA 1
ATOM 1414 C C . THR A 1 180 ? -9.653 -0.537 43.691 1.00 46.56 180 THR A C 1
ATOM 1416 O O . THR A 1 180 ? -8.563 0.078 43.706 1.00 46.56 180 THR A O 1
#